Protein AF-A0A1H2QTJ3-F1 (afdb_monomer)

Radius of gyration: 12.48 Å; Cα contacts (8 Å, |Δi|>4): 93; chains: 1; bounding box: 26×39×31 Å

InterPro domains:
  IPR002477 Peptidoglycan binding-like [PF01471] (5-36)
  IPR036365 PGBD-like superfamily [SSF47090] (2-36)
  IPR036366 PGBD superfamily [G3DSA:1.10.101.10] (1-72)

pLDDT: mean 90.44, std 14.63, range [37.22, 98.5]

Solvent-accessible surface area (backbone atoms only — not comparable to full-atom values): 5102 Å² total; per-residue (Å²): 135,55,60,66,42,38,25,43,35,43,47,52,36,28,75,66,68,52,34,88,72,81,74,75,39,75,87,47,72,65,50,55,51,22,51,52,54,47,51,52,48,21,22,58,68,45,75,53,76,48,72,68,47,78,89,39,71,68,28,41,52,49,50,54,48,31,34,43,73,40,68,48,43,27,24,67,75,73,48,47,83,53,74,77,71,77,85,77,136

Nearest PDB structures (foldseek):
  7tdz-assembly1_a  TM=3.436E-01  e=6.422E+00  Xenopus laevis

Secondary structure (DSSP, 8-state):
--HHHHHHHHHHHHHTTS--S--SS--SHHHHHHHHHHHHHHHHHTTTSS---TTSHHHHHHHHHHHHHSTTTHHHHT-GGGGGGS---

Foldseek 3Di:
DDLLLLLLLLVLLVVLPLAPDDSRSDDDPRSVRSLVVLQVQLCVLVVNPRHFDPVDPVSVVVSSVCSSVCQSSCSSVSNNVCVVPPPDD

Structure (mmCIF, N/CA/C/O backbone):
data_AF-A0A1H2QTJ3-F1
#
_entry.id   AF-A0A1H2QTJ3-F1
#
loop_
_atom_site.group_PDB
_atom_site.id
_atom_site.type_symbol
_atom_site.label_atom_id
_atom_site.label_alt_id
_atom_site.label_comp_id
_atom_site.label_asym_id
_atom_site.label_entity_id
_atom_site.label_seq_id
_atom_site.pdbx_PDB_ins_code
_atom_site.Cartn_x
_atom_site.Cartn_y
_atom_site.Cartn_z
_atom_site.occupancy
_atom_site.B_iso_or_equiv
_atom_site.auth_seq_id
_atom_site.auth_comp_id
_atom_site.auth_asym_id
_atom_site.auth_atom_id
_atom_site.pdbx_PDB_model_num
ATOM 1 N N . MET A 1 1 ? 8.671 4.218 9.854 1.00 83.19 1 MET A N 1
ATOM 2 C CA . MET A 1 1 ? 7.313 4.707 9.554 1.00 83.19 1 MET A CA 1
ATOM 3 C C . MET A 1 1 ? 6.541 4.824 10.859 1.00 83.19 1 MET A C 1
ATOM 5 O O . MET A 1 1 ? 6.616 3.909 11.673 1.00 83.19 1 MET A O 1
ATOM 9 N N . SER A 1 2 ? 5.879 5.954 11.101 1.00 93.81 2 SER A N 1
ATOM 10 C CA . SER A 1 2 ? 5.107 6.198 12.325 1.00 93.81 2 SER A CA 1
ATOM 11 C C . SER A 1 2 ? 3.732 5.521 12.279 1.00 93.81 2 SER A C 1
ATOM 13 O O . SER A 1 2 ? 3.249 5.112 11.226 1.00 93.81 2 SER A O 1
ATOM 15 N N . GLU A 1 3 ? 3.070 5.399 13.429 1.00 94.12 3 GLU A N 1
ATOM 16 C CA . GLU A 1 3 ? 1.690 4.903 13.497 1.00 94.12 3 GLU A CA 1
ATOM 17 C C . GLU A 1 3 ? 0.715 5.778 12.695 1.00 94.12 3 GLU A C 1
ATOM 19 O O . GLU A 1 3 ? -0.136 5.251 11.984 1.00 94.12 3 GLU A O 1
ATOM 24 N N . ARG A 1 4 ? 0.893 7.104 12.738 1.00 95.75 4 ARG A N 1
ATOM 25 C CA . ARG A 1 4 ? 0.113 8.048 11.931 1.00 95.75 4 ARG A CA 1
ATOM 26 C C . ARG A 1 4 ? 0.269 7.764 10.440 1.00 95.75 4 ARG A C 1
ATOM 28 O O . ARG A 1 4 ? -0.735 7.608 9.765 1.00 95.75 4 ARG A O 1
ATOM 35 N N . GLN A 1 5 ? 1.505 7.612 9.959 1.00 95.62 5 GLN A N 1
ATOM 36 C CA . GLN A 1 5 ? 1.759 7.263 8.557 1.00 95.62 5 GLN A CA 1
ATOM 37 C C . GLN A 1 5 ? 1.102 5.927 8.180 1.00 95.62 5 GLN A C 1
ATOM 39 O O . GLN A 1 5 ? 0.595 5.788 7.075 1.00 95.62 5 GLN A O 1
ATOM 44 N N . ARG A 1 6 ? 1.067 4.941 9.092 1.00 95.75 6 ARG A N 1
ATOM 45 C CA . ARG A 1 6 ? 0.417 3.642 8.819 1.00 95.75 6 ARG A CA 1
ATOM 46 C C . ARG A 1 6 ? -1.089 3.782 8.661 1.00 95.75 6 ARG A C 1
ATOM 48 O O . ARG A 1 6 ? -1.654 3.120 7.798 1.00 95.75 6 ARG A O 1
ATOM 55 N N . ARG A 1 7 ? -1.714 4.648 9.459 1.00 97.44 7 ARG A N 1
ATOM 56 C CA . ARG A 1 7 ? -3.133 4.983 9.304 1.00 97.44 7 ARG A CA 1
ATOM 57 C C . ARG A 1 7 ? -3.395 5.721 8.003 1.00 97.44 7 ARG A C 1
ATOM 59 O O . ARG A 1 7 ? -4.281 5.295 7.285 1.00 97.44 7 ARG A O 1
ATOM 66 N N . THR A 1 8 ? -2.573 6.709 7.657 1.00 98.00 8 THR A N 1
ATOM 67 C CA . THR A 1 8 ? -2.688 7.421 6.376 1.00 98.00 8 THR A CA 1
ATOM 68 C C . THR A 1 8 ? -2.624 6.455 5.194 1.00 98.00 8 THR A C 1
ATOM 70 O O . THR A 1 8 ? -3.520 6.452 4.366 1.00 98.00 8 THR A O 1
ATOM 73 N N . VAL A 1 9 ? -1.662 5.526 5.172 1.00 98.25 9 VAL A N 1
ATOM 74 C CA . VAL A 1 9 ? -1.609 4.481 4.132 1.00 98.25 9 VAL A CA 1
ATOM 75 C C . VAL A 1 9 ? -2.900 3.655 4.071 1.00 98.25 9 VAL A C 1
ATOM 77 O O . VAL A 1 9 ? -3.428 3.408 2.990 1.00 98.25 9 VAL A O 1
ATOM 80 N N . GLN A 1 10 ? -3.427 3.219 5.219 1.00 98.44 10 GLN A N 1
ATOM 81 C CA . GLN A 1 10 ? -4.690 2.477 5.260 1.00 98.44 10 GLN A CA 1
ATOM 82 C C . GLN A 1 10 ? -5.890 3.328 4.815 1.00 98.44 10 GLN A C 1
ATOM 84 O O . GLN A 1 10 ? -6.816 2.778 4.227 1.00 98.44 10 GLN A O 1
ATOM 89 N N . GLU A 1 11 ? -5.896 4.632 5.098 1.00 98.31 11 GLU A N 1
ATOM 90 C CA . GLU A 1 11 ? -6.932 5.585 4.678 1.00 98.31 11 GLU A CA 1
ATOM 91 C C . GLU A 1 11 ? -6.933 5.767 3.163 1.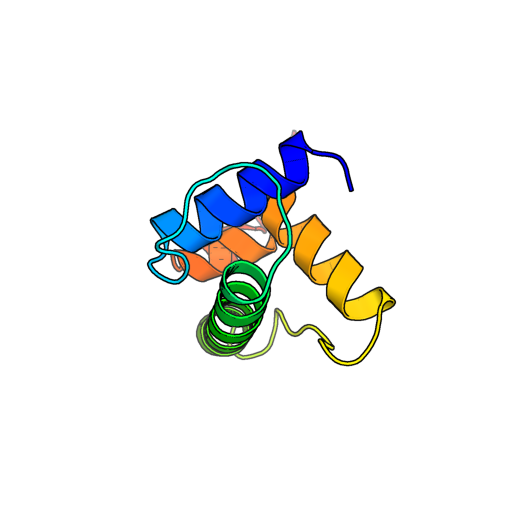00 98.31 11 GLU A C 1
ATOM 93 O O . GLU A 1 11 ? -7.995 5.646 2.554 1.00 98.31 11 GLU A O 1
ATOM 98 N N . GLU A 1 12 ? -5.763 5.962 2.551 1.00 98.31 12 GLU A N 1
ATOM 99 C CA . GLU A 1 12 ? -5.627 6.086 1.095 1.00 98.31 12 GLU A CA 1
ATOM 100 C C . GLU A 1 12 ? -6.089 4.808 0.388 1.00 98.31 12 GLU A C 1
ATOM 102 O O . GLU A 1 12 ? -6.964 4.837 -0.477 1.00 98.31 12 GLU A O 1
ATOM 107 N N . LEU A 1 13 ? -5.591 3.647 0.827 1.00 98.44 13 LEU A N 1
ATOM 108 C CA . LEU A 1 13 ? -5.994 2.357 0.259 1.00 98.44 13 LEU A CA 1
ATOM 109 C C . LEU A 1 13 ? -7.487 2.078 0.455 1.00 98.44 13 LEU A C 1
ATOM 111 O O . LEU A 1 13 ? -8.119 1.465 -0.402 1.00 98.44 13 LEU A O 1
ATOM 115 N N . LYS A 1 14 ? -8.067 2.506 1.578 1.00 98.25 14 LYS A N 1
ATOM 116 C CA . LYS A 1 14 ? -9.498 2.343 1.844 1.00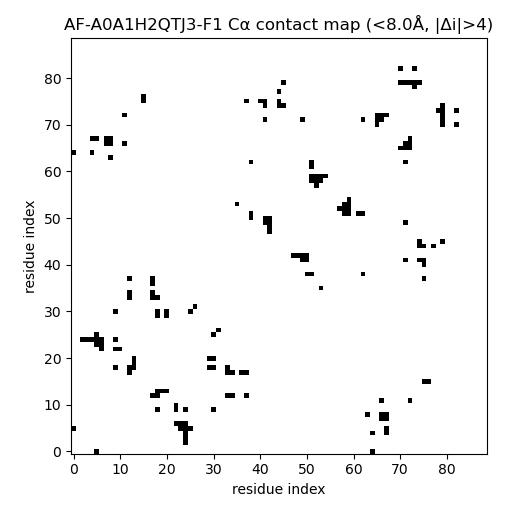 98.25 14 LYS A CA 1
ATOM 117 C C . LYS A 1 14 ? -1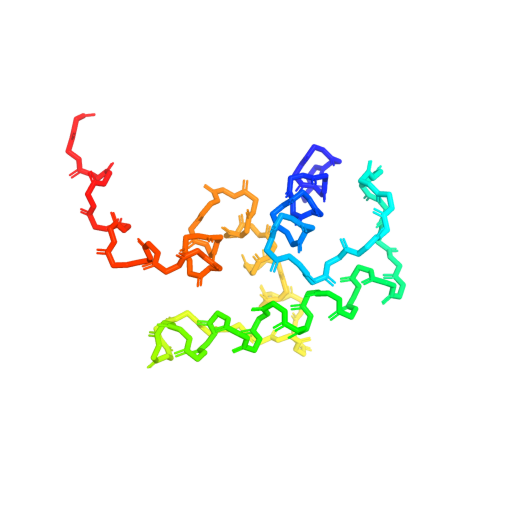0.345 3.244 0.962 1.00 98.25 14 LYS A C 1
ATOM 119 O O . LYS A 1 14 ? -11.341 2.783 0.412 1.00 98.25 14 LYS A O 1
ATOM 124 N N . THR A 1 15 ? -9.946 4.500 0.820 1.00 97.94 15 THR A N 1
ATOM 125 C CA . THR A 1 15 ? -10.639 5.495 -0.005 1.00 97.94 15 THR A CA 1
ATOM 126 C C . THR A 1 15 ? -10.616 5.091 -1.476 1.00 97.94 15 THR A C 1
ATOM 128 O O . THR A 1 15 ? -11.641 5.170 -2.147 1.00 97.94 15 THR A O 1
ATOM 131 N N . ALA A 1 16 ? -9.491 4.549 -1.943 1.00 97.06 16 ALA A N 1
ATOM 132 C CA . ALA A 1 16 ? -9.346 3.985 -3.282 1.00 97.06 16 ALA A CA 1
ATOM 133 C C . ALA A 1 16 ? -10.035 2.614 -3.477 1.00 97.06 16 ALA A C 1
ATOM 135 O O . ALA A 1 16 ? -10.092 2.113 -4.596 1.00 97.06 16 ALA A O 1
ATOM 136 N N . GLY A 1 17 ? -10.573 1.998 -2.415 1.00 97.81 17 GLY A N 1
ATOM 137 C CA . GLY A 1 17 ? -11.346 0.750 -2.491 1.00 97.81 17 GLY A CA 1
ATOM 138 C C . GLY A 1 17 ? -10.550 -0.554 -2.341 1.00 97.81 17 GLY A C 1
ATOM 139 O O . GLY A 1 17 ? -11.131 -1.628 -2.461 1.00 97.81 17 GLY A O 1
ATOM 140 N N . PHE A 1 18 ? -9.253 -0.496 -2.029 1.00 98.12 18 PHE A N 1
ATOM 141 C CA . PHE A 1 18 ? -8.390 -1.675 -1.846 1.00 98.12 18 PHE A CA 1
ATOM 142 C C . PHE A 1 18 ? -8.413 -2.245 -0.420 1.00 98.12 18 PHE A C 1
ATOM 144 O O . PHE A 1 18 ? -8.090 -3.415 -0.204 1.00 98.12 18 PHE A O 1
ATOM 151 N N . TYR A 1 19 ? -8.782 -1.438 0.582 1.00 98.00 19 TYR A N 1
ATOM 152 C CA . TYR A 1 19 ? -8.756 -1.847 1.990 1.00 98.00 19 TYR A CA 1
ATOM 153 C C . TYR A 1 19 ? -10.110 -1.691 2.691 1.00 98.00 19 TYR A C 1
ATOM 155 O O . TYR A 1 19 ? -10.584 -0.592 2.955 1.00 98.00 19 TYR A O 1
ATOM 163 N N . GLU A 1 20 ? -10.714 -2.810 3.089 1.00 96.44 20 GLU A N 1
ATOM 164 C CA . GLU A 1 20 ? -12.023 -2.821 3.767 1.00 96.44 20 GLU A CA 1
ATOM 165 C C . GLU A 1 20 ? -11.910 -2.821 5.302 1.00 96.44 20 GLU A C 1
ATOM 167 O O . GLU A 1 20 ? -12.886 -2.572 6.017 1.00 96.44 20 GLU A O 1
ATOM 172 N N . GLY A 1 21 ? -10.707 -3.075 5.826 1.00 95.00 21 GLY A N 1
ATOM 173 C CA . GLY A 1 21 ? -10.444 -3.202 7.255 1.00 95.00 21 GLY A CA 1
ATOM 174 C C . GLY A 1 21 ? -10.577 -1.894 8.040 1.00 95.00 21 GLY A C 1
ATOM 175 O O . GLY A 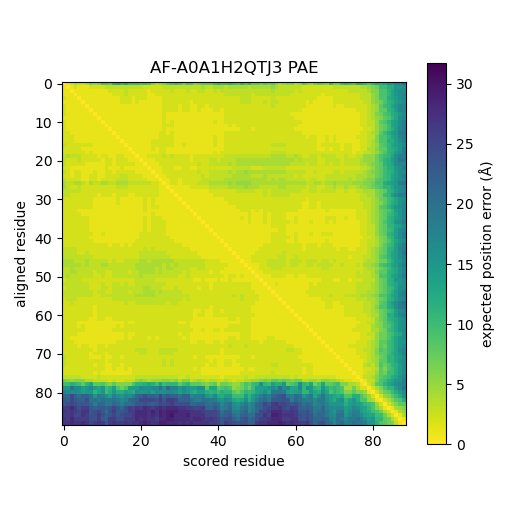1 21 ? -10.904 -0.819 7.520 1.00 95.00 21 GLY A O 1
ATOM 176 N N . ARG A 1 22 ? -10.321 -1.980 9.349 1.00 96.88 22 ARG A N 1
ATOM 177 C CA . ARG A 1 22 ? -10.234 -0.796 10.210 1.00 96.88 22 ARG A CA 1
ATOM 178 C C . ARG A 1 22 ? -8.919 -0.066 9.941 1.00 96.88 22 ARG A C 1
ATOM 180 O O . ARG A 1 22 ? -7.875 -0.699 9.817 1.00 96.88 22 ARG A O 1
ATOM 187 N N . VAL A 1 23 ? -8.987 1.262 9.908 1.00 97.69 23 VAL A N 1
ATOM 188 C CA . VAL A 1 23 ? -7.810 2.132 9.954 1.00 97.69 23 VAL A CA 1
ATOM 189 C C . VAL A 1 23 ? -7.336 2.195 11.405 1.00 97.69 23 VAL A C 1
ATOM 191 O O . VAL A 1 23 ? -7.895 2.918 12.228 1.00 97.69 23 VAL A O 1
ATOM 194 N N . ASP A 1 24 ? -6.352 1.379 11.754 1.00 95.94 24 ASP A N 1
ATOM 195 C CA . ASP A 1 24 ? -5.827 1.260 13.118 1.00 95.94 24 ASP A CA 1
ATOM 196 C C . ASP A 1 24 ? -4.299 1.381 13.197 1.00 95.94 24 ASP A C 1
ATOM 198 O O . ASP A 1 24 ? -3.756 1.550 14.290 1.00 95.94 24 ASP A O 1
ATOM 202 N N . GLY A 1 25 ? -3.619 1.398 12.051 1.00 94.56 25 GLY A N 1
ATOM 203 C CA . GLY A 1 25 ? -2.168 1.425 11.919 1.00 94.56 25 GLY A CA 1
ATOM 204 C C . GLY A 1 25 ? -1.519 0.040 12.003 1.00 94.56 25 GLY A C 1
ATOM 205 O O . GLY A 1 25 ? -0.295 -0.055 11.906 1.00 94.56 25 GLY A O 1
ATOM 206 N N . SER A 1 26 ? -2.289 -1.035 12.174 1.00 95.19 26 SER A N 1
ATOM 207 C CA . SER A 1 26 ? -1.778 -2.403 12.271 1.00 95.19 26 SER A CA 1
ATOM 208 C C . SER A 1 26 ? -1.487 -2.994 10.894 1.00 95.19 26 SER A C 1
ATOM 210 O O . SER A 1 26 ? -2.263 -2.867 9.948 1.00 95.19 26 SER A O 1
ATOM 212 N N . TYR A 1 27 ? -0.349 -3.675 10.781 1.00 88.50 27 TYR A N 1
ATOM 213 C CA . TYR A 1 27 ? 0.033 -4.386 9.564 1.00 88.50 27 TYR A CA 1
ATOM 214 C C . TYR A 1 27 ? -0.244 -5.870 9.746 1.00 88.50 27 TYR A C 1
ATOM 216 O O . TYR A 1 27 ? 0.338 -6.515 10.614 1.00 88.50 27 TYR A O 1
ATOM 224 N N . GLY A 1 28 ? -1.163 -6.382 8.937 1.00 92.69 28 GLY A N 1
ATOM 225 C CA . GLY A 1 28 ? -1.509 -7.793 8.875 1.00 92.69 28 GLY A CA 1
ATOM 226 C C . GLY A 1 28 ? -1.968 -8.170 7.467 1.00 92.69 28 GLY A C 1
ATOM 227 O O . GLY A 1 28 ? -1.931 -7.322 6.571 1.00 92.69 28 GLY A O 1
ATOM 228 N N . PRO A 1 29 ? -2.470 -9.401 7.269 1.00 95.38 29 PRO A N 1
ATOM 229 C CA . PRO A 1 29 ? -2.719 -9.952 5.934 1.00 95.38 29 PRO A CA 1
ATOM 230 C C . PRO A 1 29 ? -3.651 -9.105 5.054 1.00 95.38 29 PRO A C 1
ATOM 232 O O . PRO A 1 29 ? -3.472 -9.032 3.842 1.00 95.38 29 PRO A O 1
ATOM 235 N N . GLY A 1 30 ? -4.638 -8.427 5.653 1.00 96.06 30 GLY A N 1
ATOM 236 C CA . GLY A 1 30 ? -5.525 -7.516 4.923 1.00 96.06 30 GLY A CA 1
ATOM 237 C C . GLY A 1 30 ? -4.805 -6.273 4.391 1.00 96.06 30 GLY A C 1
ATOM 238 O O . GLY A 1 30 ? -5.032 -5.879 3.251 1.00 96.06 30 GLY A O 1
ATOM 239 N N . THR A 1 31 ? -3.914 -5.686 5.195 1.00 95.94 31 THR A N 1
ATOM 240 C CA . THR A 1 31 ? -3.083 -4.543 4.789 1.00 95.94 31 THR A CA 1
ATOM 241 C C . THR A 1 31 ? -2.074 -4.967 3.720 1.00 95.94 31 THR A C 1
ATOM 2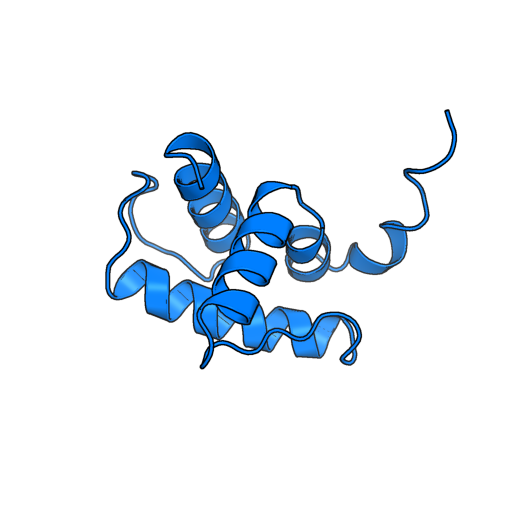43 O O . THR A 1 31 ? -1.898 -4.257 2.738 1.00 95.94 31 THR A O 1
ATOM 246 N N . GLU A 1 32 ? -1.452 -6.142 3.863 1.00 95.81 32 GLU A N 1
ATOM 247 C CA . GLU A 1 32 ? -0.512 -6.691 2.871 1.00 95.81 32 GLU A CA 1
ATOM 248 C C . GLU A 1 32 ? -1.174 -6.913 1.507 1.00 95.81 32 GLU A C 1
ATOM 250 O O . GLU A 1 32 ? -0.629 -6.503 0.482 1.00 95.81 32 GLU A O 1
ATOM 255 N N . ARG A 1 33 ? -2.378 -7.501 1.493 1.00 97.69 33 ARG A N 1
ATOM 256 C CA . ARG A 1 33 ? -3.163 -7.676 0.265 1.00 97.69 33 ARG A CA 1
ATOM 257 C C . ARG A 1 33 ? -3.490 -6.332 -0.389 1.00 97.69 33 ARG A C 1
ATOM 259 O O . ARG A 1 33 ? -3.233 -6.167 -1.577 1.00 97.69 33 ARG A O 1
ATOM 266 N N . ALA A 1 34 ? -4.000 -5.374 0.386 1.00 98.06 34 ALA A N 1
ATOM 267 C CA . ALA A 1 34 ? -4.349 -4.050 -0.126 1.00 98.06 34 ALA A CA 1
ATOM 268 C C . ALA A 1 34 ? -3.134 -3.309 -0.709 1.00 98.06 34 ALA A C 1
ATOM 270 O O . ALA A 1 34 ? -3.245 -2.656 -1.742 1.00 98.06 34 ALA A O 1
ATOM 271 N N . LEU A 1 35 ? -1.960 -3.445 -0.086 1.00 97.75 35 LEU A N 1
ATOM 272 C CA . LEU A 1 35 ? -0.717 -2.867 -0.596 1.00 97.75 35 LEU A CA 1
ATOM 273 C C . LEU A 1 35 ? -0.320 -3.461 -1.947 1.00 97.75 35 LEU A C 1
ATOM 275 O O . LEU A 1 35 ? 0.062 -2.709 -2.841 1.00 97.75 35 LEU A O 1
ATOM 279 N N . ALA A 1 36 ? -0.423 -4.782 -2.102 1.00 98.00 36 ALA A N 1
ATOM 280 C CA . ALA A 1 36 ? -0.113 -5.451 -3.359 1.00 98.00 36 ALA A CA 1
ATOM 281 C C . ALA A 1 36 ? -1.076 -5.042 -4.486 1.00 98.00 36 ALA A C 1
ATOM 283 O O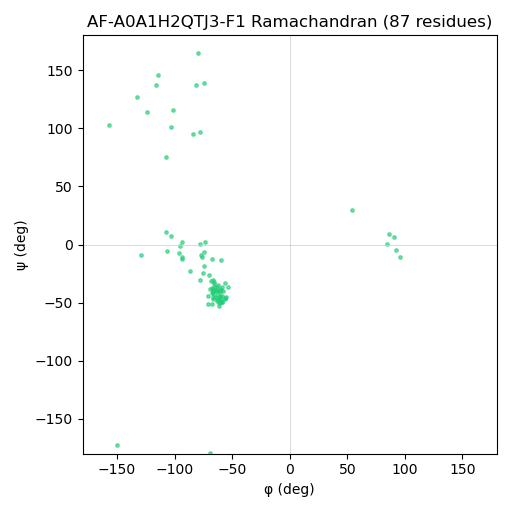 . ALA A 1 36 ? -0.623 -4.725 -5.585 1.00 98.00 36 ALA A O 1
ATOM 284 N N . GLU A 1 37 ? -2.382 -5.006 -4.205 1.00 98.50 37 GLU A N 1
ATOM 285 C CA . GLU A 1 37 ? -3.408 -4.567 -5.163 1.00 98.50 37 GLU A CA 1
ATOM 286 C C . GLU A 1 37 ? -3.214 -3.093 -5.555 1.00 98.50 37 GLU A C 1
ATOM 288 O O . GLU A 1 37 ? -3.157 -2.774 -6.743 1.00 98.50 37 GLU A O 1
ATOM 293 N N . GLY A 1 38 ? -3.005 -2.211 -4.572 1.00 98.19 38 GLY A N 1
ATOM 294 C CA . GLY A 1 38 ? -2.742 -0.792 -4.811 1.00 98.19 38 GLY A CA 1
ATOM 295 C C . GLY A 1 38 ? -1.473 -0.554 -5.633 1.00 98.19 38 GLY A C 1
ATOM 296 O O . GLY A 1 38 ? -1.485 0.255 -6.554 1.00 98.19 38 GLY A O 1
ATOM 297 N N . ALA A 1 39 ? -0.392 -1.300 -5.378 1.00 98.19 39 ALA A N 1
ATOM 298 C CA . ALA A 1 39 ? 0.861 -1.136 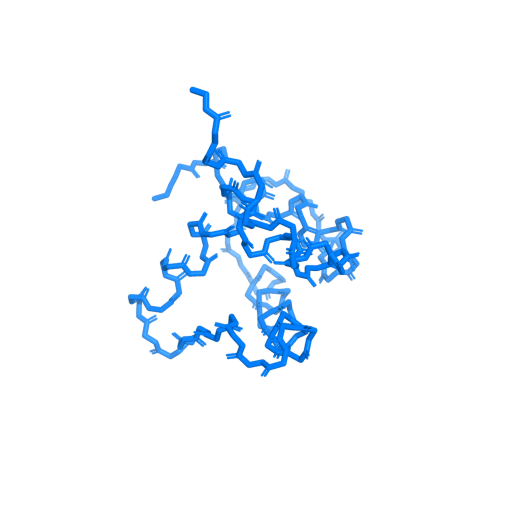-6.116 1.00 98.19 39 ALA A CA 1
ATOM 299 C C . ALA A 1 39 ? 0.726 -1.558 -7.585 1.00 98.19 39 ALA A C 1
ATOM 301 O O . ALA A 1 39 ? 1.311 -0.923 -8.465 1.00 98.19 39 ALA A O 1
ATOM 302 N N . ALA A 1 40 ? -0.045 -2.617 -7.857 1.00 97.94 40 ALA A N 1
ATOM 303 C CA . ALA A 1 40 ? -0.351 -3.036 -9.222 1.00 97.94 40 ALA A CA 1
ATOM 304 C C . ALA A 1 40 ? -1.142 -1.947 -9.959 1.00 97.94 40 ALA A C 1
ATOM 306 O O . ALA A 1 40 ? -0.733 -1.516 -11.036 1.00 97.94 40 ALA A O 1
ATOM 307 N N . PHE A 1 41 ? -2.201 -1.433 -9.328 1.00 97.31 41 PHE A N 1
ATOM 308 C CA . PHE A 1 41 ? -3.027 -0.369 -9.892 1.00 97.31 41 PHE A CA 1
ATOM 309 C C . PHE A 1 41 ? -2.238 0.921 -10.148 1.00 97.31 41 PHE A C 1
ATOM 311 O O . PHE A 1 41 ? -2.329 1.497 -11.229 1.00 97.31 41 PHE A O 1
ATOM 318 N N . ILE A 1 42 ? -1.402 1.344 -9.195 1.00 96.94 42 ILE A N 1
ATOM 319 C CA . ILE A 1 42 ? -0.521 2.509 -9.346 1.00 96.94 42 ILE A CA 1
ATOM 320 C C . ILE A 1 42 ? 0.423 2.322 -10.532 1.00 96.94 42 ILE A C 1
ATOM 322 O O . ILE A 1 42 ? 0.580 3.242 -11.333 1.00 96.94 42 ILE A O 1
ATOM 326 N N . SER A 1 43 ? 1.026 1.141 -10.693 1.00 96.38 43 SER A N 1
ATOM 327 C CA . SER A 1 43 ? 1.918 0.877 -11.826 1.00 96.38 43 SER A CA 1
ATOM 328 C C . SER A 1 43 ? 1.185 0.965 -13.168 1.00 96.38 43 SER A C 1
ATOM 330 O O . SER A 1 43 ? 1.753 1.476 -14.132 1.00 96.38 43 SER A O 1
ATOM 332 N N . GLU A 1 44 ? -0.070 0.521 -13.234 1.00 94.56 44 GLU A N 1
ATOM 333 C CA . GLU A 1 44 ? -0.903 0.613 -14.437 1.00 94.56 44 GLU A CA 1
ATOM 334 C C . GLU A 1 44 ? -1.330 2.059 -14.735 1.00 94.56 44 GLU A C 1
ATOM 336 O O . GLU A 1 44 ? -1.089 2.555 -15.840 1.00 94.56 44 GLU A O 1
ATOM 341 N N . ASN A 1 45 ? -1.883 2.771 -13.749 1.00 94.19 45 ASN A N 1
ATOM 342 C CA . ASN A 1 45 ? -2.340 4.157 -13.908 1.00 94.19 45 ASN A CA 1
ATOM 343 C C . ASN A 1 45 ? -1.204 5.133 -14.203 1.00 94.19 45 ASN A C 1
ATOM 345 O O . ASN A 1 45 ? -1.367 6.053 -15.003 1.00 94.19 45 ASN A O 1
ATOM 349 N N . SER A 1 46 ? -0.042 4.910 -13.593 1.00 93.56 46 SER A N 1
ATOM 350 C CA . SER A 1 46 ? 1.162 5.702 -13.846 1.00 93.56 46 SER A CA 1
ATOM 351 C C . SER A 1 46 ? 1.868 5.336 -15.147 1.00 93.56 46 SER A C 1
ATOM 353 O O . SER A 1 46 ? 2.904 5.914 -15.453 1.00 93.56 46 SER A O 1
ATOM 355 N N . ARG A 1 47 ? 1.356 4.368 -15.925 1.00 91.94 47 ARG A N 1
ATOM 356 C CA . ARG A 1 47 ? 2.018 3.839 -17.135 1.00 91.94 47 ARG A CA 1
ATOM 357 C C . ARG A 1 47 ? 3.450 3.352 -16.871 1.00 91.94 47 ARG A C 1
ATOM 359 O O . ARG A 1 47 ? 4.290 3.365 -17.767 1.00 91.94 47 ARG A O 1
ATOM 366 N N . GLY A 1 48 ? 3.711 2.884 -15.652 1.00 90.69 48 GLY A N 1
ATOM 367 C CA . GLY A 1 48 ? 5.003 2.372 -15.209 1.00 90.69 48 GLY A CA 1
ATOM 368 C C . GLY A 1 48 ? 5.929 3.392 -14.544 1.00 90.69 48 GLY A C 1
ATOM 369 O O . GLY A 1 48 ? 6.969 2.962 -14.050 1.00 90.69 48 GLY A O 1
ATOM 370 N N . GLU A 1 49 ? 5.566 4.679 -14.483 1.00 90.44 49 GLU A N 1
ATOM 371 C CA . GLU A 1 49 ? 6.372 5.723 -13.822 1.00 90.44 49 GLU A CA 1
ATOM 372 C C . GLU A 1 49 ? 6.528 5.453 -12.316 1.00 90.44 49 GLU A C 1
ATOM 374 O O . GLU A 1 49 ? 7.616 5.581 -11.757 1.00 90.44 49 GLU A O 1
ATOM 379 N N . ALA A 1 50 ? 5.459 4.994 -11.657 1.00 93.50 50 ALA A N 1
ATOM 380 C CA . ALA A 1 50 ? 5.482 4.594 -10.256 1.00 93.50 50 ALA A CA 1
ATOM 381 C C . ALA A 1 50 ? 5.490 3.062 -10.150 1.00 93.50 50 ALA A C 1
ATOM 383 O O . ALA A 1 50 ? 4.461 2.393 -10.286 1.00 93.50 50 ALA A O 1
ATOM 384 N N . ARG A 1 51 ? 6.673 2.487 -9.905 1.00 95.50 51 ARG A N 1
ATOM 385 C CA . ARG A 1 51 ? 6.858 1.040 -9.741 1.00 95.50 51 ARG A CA 1
ATOM 386 C C . ARG A 1 51 ? 7.704 0.726 -8.514 1.00 95.50 51 ARG A C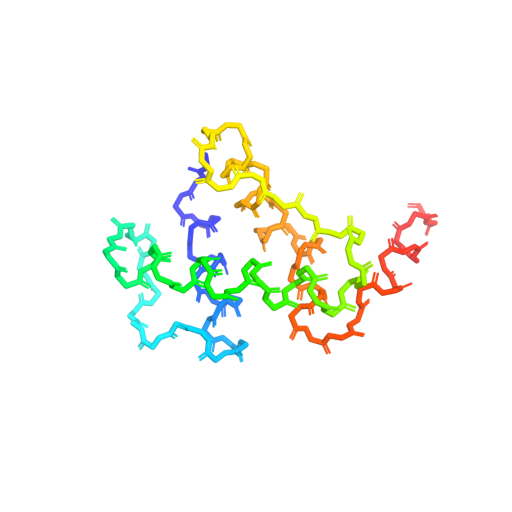 1
ATOM 388 O O . ARG A 1 51 ? 8.841 1.171 -8.399 1.00 95.50 51 ARG A O 1
ATOM 395 N N . TYR A 1 52 ? 7.173 -0.133 -7.650 1.00 96.31 52 TYR A N 1
ATOM 396 C CA . TYR A 1 52 ? 7.808 -0.515 -6.392 1.00 96.31 52 TYR A CA 1
ATOM 397 C C . TYR A 1 52 ? 8.165 -2.001 -6.371 1.00 96.31 52 TYR A C 1
ATOM 399 O O . TYR A 1 52 ? 7.378 -2.854 -6.785 1.00 96.31 52 TYR A O 1
ATOM 407 N N . ASP A 1 53 ? 9.353 -2.330 -5.865 1.00 96.56 53 ASP A N 1
ATOM 408 C CA . ASP A 1 53 ? 9.754 -3.717 -5.634 1.00 96.56 53 ASP A CA 1
ATOM 409 C C . ASP A 1 53 ? 9.225 -4.219 -4.285 1.00 96.56 53 ASP A C 1
ATOM 411 O O . ASP A 1 53 ? 9.854 -4.051 -3.242 1.00 96.56 53 ASP A O 1
ATOM 415 N N . LEU A 1 54 ? 8.067 -4.877 -4.307 1.00 95.06 54 LEU A N 1
ATOM 416 C CA . LEU A 1 54 ? 7.453 -5.449 -3.104 1.00 95.06 54 LEU A CA 1
ATOM 417 C C . LEU A 1 54 ? 8.157 -6.717 -2.583 1.00 95.06 54 LEU A C 1
ATOM 419 O O . LEU A 1 54 ? 7.695 -7.316 -1.615 1.00 95.06 54 LEU A O 1
ATOM 423 N N . ARG A 1 55 ? 9.257 -7.157 -3.211 1.00 94.44 55 ARG A N 1
ATOM 424 C CA . ARG A 1 55 ? 10.080 -8.278 -2.724 1.00 94.44 55 ARG A CA 1
ATOM 425 C C . ARG A 1 55 ? 11.250 -7.815 -1.862 1.00 94.44 55 ARG A C 1
ATOM 427 O O . ARG A 1 55 ? 11.891 -8.656 -1.233 1.00 94.44 55 ARG A O 1
ATOM 434 N N . SER A 1 56 ? 11.535 -6.513 -1.823 1.00 96.38 56 SER A N 1
ATOM 435 C CA . SER A 1 56 ? 12.602 -5.942 -1.005 1.00 96.38 56 SER A CA 1
ATOM 436 C C . SER A 1 56 ? 12.053 -5.027 0.082 1.00 96.38 56 SER A C 1
ATOM 438 O O . SER A 1 56 ? 11.082 -4.297 -0.110 1.00 96.38 56 SER A O 1
ATOM 440 N N . GLU A 1 57 ? 12.721 -5.020 1.240 1.00 93.56 57 GLU A N 1
ATOM 441 C CA . GLU A 1 57 ? 12.383 -4.088 2.320 1.00 93.56 57 GLU A CA 1
ATOM 442 C C . GLU A 1 57 ? 12.495 -2.635 1.837 1.00 93.56 57 GLU A C 1
ATOM 444 O O . GLU A 1 57 ? 11.643 -1.809 2.154 1.00 93.56 57 GLU A O 1
ATOM 449 N N . ALA A 1 58 ? 13.518 -2.321 1.038 1.00 96.25 58 ALA A N 1
ATOM 450 C CA . ALA A 1 58 ? 13.723 -0.980 0.504 1.00 96.25 58 ALA A CA 1
ATOM 451 C C . ALA A 1 58 ? 12.558 -0.529 -0.393 1.00 96.25 58 ALA A C 1
ATOM 453 O O . ALA A 1 58 ? 12.046 0.574 -0.200 1.00 96.25 58 ALA A O 1
ATOM 454 N N . GLY A 1 59 ? 12.101 -1.381 -1.318 1.00 96.75 59 GLY A N 1
ATOM 455 C CA . GLY A 1 59 ? 10.975 -1.066 -2.197 1.00 96.75 59 GLY A CA 1
ATOM 456 C C . GLY A 1 59 ? 9.653 -0.938 -1.440 1.00 96.75 59 GLY A C 1
ATOM 457 O O . GLY A 1 59 ? 8.907 0.010 -1.681 1.00 96.75 59 GLY A O 1
ATOM 458 N N . ILE A 1 60 ? 9.406 -1.810 -0.455 1.00 95.62 60 ILE A N 1
ATOM 459 C CA . ILE A 1 60 ? 8.247 -1.687 0.442 1.00 95.62 60 ILE A CA 1
ATOM 460 C C . ILE A 1 60 ? 8.306 -0.357 1.200 1.00 95.62 60 ILE A C 1
ATOM 462 O 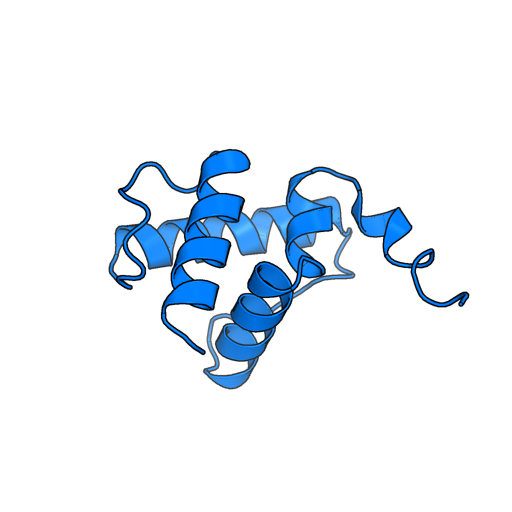O . ILE A 1 60 ? 7.323 0.372 1.245 1.00 95.62 60 ILE A O 1
ATOM 466 N N . ARG A 1 61 ? 9.453 0.007 1.780 1.00 95.81 61 ARG A N 1
ATOM 467 C CA . ARG A 1 61 ? 9.590 1.257 2.545 1.00 95.81 61 ARG A CA 1
ATOM 468 C C . ARG A 1 61 ? 9.397 2.502 1.691 1.00 95.81 61 ARG A C 1
ATOM 470 O O . ARG A 1 61 ? 8.792 3.444 2.190 1.00 95.81 61 ARG A O 1
ATOM 477 N N . ALA A 1 62 ? 9.898 2.498 0.457 1.00 96.81 62 ALA A N 1
ATOM 478 C CA . ALA A 1 62 ? 9.666 3.580 -0.494 1.00 96.81 62 ALA A CA 1
ATOM 479 C C . ALA A 1 62 ? 8.169 3.713 -0.790 1.00 96.81 62 ALA A C 1
ATOM 481 O O . ALA A 1 62 ? 7.589 4.758 -0.529 1.00 96.81 62 ALA A O 1
ATOM 482 N N . TYR A 1 63 ? 7.515 2.613 -1.172 1.00 97.56 63 TYR A N 1
ATOM 483 C CA . TYR A 1 63 ? 6.082 2.603 -1.459 1.00 97.56 63 TYR A CA 1
ATOM 484 C C . TYR A 1 63 ? 5.228 3.121 -0.295 1.00 97.56 63 TYR A C 1
ATOM 486 O O . TYR A 1 63 ? 4.330 3.938 -0.474 1.00 97.56 63 TYR A O 1
ATOM 494 N N . LEU A 1 64 ? 5.529 2.667 0.922 1.00 97.12 64 LEU A N 1
ATOM 495 C CA . LEU A 1 64 ? 4.814 3.099 2.119 1.00 97.12 64 LEU A CA 1
ATOM 496 C C . LEU A 1 64 ? 5.064 4.566 2.473 1.00 97.12 64 LEU A C 1
ATOM 498 O O . LEU A 1 64 ? 4.184 5.196 3.057 1.00 97.12 64 LEU A O 1
ATOM 502 N N . SER A 1 65 ? 6.255 5.089 2.174 1.00 96.56 65 SER A N 1
ATOM 503 C CA . SER A 1 65 ? 6.558 6.510 2.347 1.00 96.56 65 SER A CA 1
ATOM 504 C C . SER A 1 65 ? 5.748 7.341 1.362 1.00 96.56 65 SER A C 1
ATOM 506 O O . SER A 1 65 ? 5.008 8.216 1.800 1.00 96.56 65 SER A O 1
ATOM 508 N N . ASP A 1 66 ? 5.801 6.978 0.082 1.00 96.81 66 ASP A N 1
ATOM 509 C CA . ASP A 1 66 ? 5.147 7.701 -1.008 1.00 96.81 66 ASP A CA 1
ATOM 510 C C . ASP A 1 66 ? 3.612 7.655 -0.897 1.00 96.81 66 ASP A C 1
ATOM 512 O O . ASP A 1 66 ? 2.910 8.589 -1.274 1.00 96.81 66 ASP A O 1
ATOM 516 N N . LEU A 1 67 ? 3.040 6.570 -0.366 1.00 96.69 67 LEU A N 1
ATOM 517 C CA . LEU A 1 67 ? 1.611 6.540 -0.040 1.00 96.69 67 LEU A CA 1
ATOM 518 C C . LEU A 1 67 ? 1.280 7.454 1.143 1.00 96.69 67 LEU A C 1
ATOM 520 O O . LEU A 1 67 ? 0.226 8.079 1.158 1.00 96.69 67 LEU A O 1
ATOM 524 N N . ALA A 1 68 ? 2.153 7.518 2.151 1.00 96.31 68 ALA A N 1
ATOM 525 C CA . ALA A 1 68 ? 1.911 8.316 3.348 1.00 96.31 68 ALA A CA 1
ATOM 526 C C . ALA A 1 68 ? 2.102 9.826 3.126 1.00 96.31 68 ALA A C 1
ATOM 528 O O . ALA A 1 68 ? 1.552 10.610 3.901 1.00 96.31 68 ALA A O 1
ATOM 529 N N . ASP A 1 69 ? 2.900 10.230 2.137 1.00 95.00 69 ASP A N 1
ATOM 530 C CA . ASP A 1 69 ? 3.100 11.634 1.754 1.00 95.00 69 ASP A CA 1
ATOM 531 C C . ASP A 1 69 ? 2.219 12.090 0.578 1.00 95.00 69 ASP A C 1
ATOM 533 O O . ASP A 1 69 ? 2.145 13.286 0.305 1.00 95.00 69 ASP A O 1
ATOM 537 N N . GLY A 1 70 ? 1.494 11.161 -0.052 1.00 93.75 70 GLY A N 1
ATOM 538 C CA . GLY A 1 70 ? 0.534 11.429 -1.121 1.00 93.75 70 GLY A CA 1
ATOM 539 C C . GLY A 1 70 ? 1.092 11.254 -2.536 1.00 93.75 70 GLY A C 1
ATOM 540 O O . GLY A 1 70 ? 0.309 11.186 -3.483 1.00 93.75 70 GLY A O 1
ATOM 541 N N . THR A 1 71 ? 2.409 11.098 -2.698 1.00 94.25 71 THR A N 1
ATOM 542 C CA . THR A 1 71 ? 3.071 10.940 -4.005 1.00 94.25 71 THR A CA 1
ATOM 543 C C . THR A 1 71 ? 2.540 9.729 -4.775 1.00 94.25 71 THR A C 1
ATOM 545 O O . THR A 1 71 ? 2.155 9.835 -5.939 1.00 94.25 71 THR A O 1
ATOM 548 N N . ALA A 1 72 ? 2.469 8.567 -4.122 1.00 95.31 72 ALA A N 1
ATOM 549 C CA . ALA A 1 72 ? 1.910 7.357 -4.721 1.00 95.31 72 ALA A CA 1
ATOM 550 C C . ALA A 1 72 ? 0.375 7.380 -4.730 1.00 95.31 72 ALA A C 1
ATOM 552 O O . ALA A 1 72 ? -0.246 6.821 -5.635 1.00 95.31 72 ALA A O 1
ATOM 553 N N . ALA A 1 73 ? -0.242 8.035 -3.740 1.00 95.31 73 ALA A N 1
ATOM 554 C CA . ALA A 1 73 ? -1.695 8.102 -3.614 1.00 95.31 73 ALA A CA 1
ATOM 555 C C . ALA A 1 73 ? -2.344 8.899 -4.756 1.00 95.31 73 ALA A C 1
ATOM 557 O O . ALA A 1 73 ? -3.427 8.538 -5.204 1.00 95.31 73 ALA A O 1
ATOM 558 N N . ALA A 1 74 ? -1.660 9.902 -5.316 1.00 94.69 74 ALA A N 1
ATOM 559 C CA . ALA A 1 74 ? -2.136 10.631 -6.495 1.00 94.69 74 ALA A CA 1
ATOM 560 C C . ALA A 1 74 ? -2.478 9.692 -7.673 1.00 94.69 74 ALA A C 1
ATOM 562 O O . ALA A 1 74 ? -3.478 9.879 -8.369 1.00 94.69 74 ALA A O 1
ATOM 563 N N . TRP A 1 75 ? -1.711 8.613 -7.854 1.00 95.19 75 TRP A N 1
ATOM 564 C CA . TRP A 1 75 ? -1.969 7.604 -8.887 1.00 95.19 75 TRP A CA 1
ATOM 565 C C . TRP A 1 75 ? -3.156 6.681 -8.575 1.00 95.19 75 TRP A C 1
ATOM 567 O O . TRP A 1 75 ? -3.699 6.070 -9.498 1.00 95.19 75 TRP A O 1
ATOM 577 N N . LEU A 1 76 ? -3.600 6.596 -7.315 1.00 95.06 76 LEU A N 1
ATOM 578 C CA . LEU A 1 76 ? -4.833 5.890 -6.941 1.00 95.06 76 LEU A CA 1
ATOM 579 C C . LEU A 1 76 ? -6.086 6.638 -7.422 1.00 95.06 76 LEU A C 1
ATOM 581 O O . LEU A 1 76 ? -7.114 6.009 -7.664 1.00 95.06 76 LEU A O 1
ATOM 585 N N . TYR A 1 77 ? -5.992 7.958 -7.593 1.00 92.88 77 TYR A N 1
ATOM 586 C CA . TYR A 1 77 ? -7.118 8.816 -7.978 1.00 92.88 77 TYR A CA 1
ATOM 587 C C . TYR A 1 77 ? -7.048 9.318 -9.426 1.00 92.88 77 TYR A C 1
ATOM 589 O O . TYR A 1 77 ? -8.009 9.905 -9.911 1.00 92.88 77 TYR A O 1
ATOM 597 N N . GLY A 1 78 ? -5.949 9.041 -10.136 1.00 86.44 78 GLY A N 1
ATOM 598 C CA . GLY A 1 78 ? -5.735 9.503 -11.512 1.00 86.44 78 GLY A CA 1
ATOM 599 C C . GLY A 1 78 ? -5.112 10.901 -11.624 1.00 86.44 78 GLY A C 1
ATOM 600 O O . GLY A 1 78 ? -4.997 11.409 -12.733 1.00 86.44 78 GLY A O 1
ATOM 601 N N . GLU A 1 79 ? -4.656 11.471 -10.506 1.00 78.31 79 GLU A N 1
ATOM 602 C CA . GLU A 1 79 ? -4.095 12.830 -10.382 1.00 78.31 79 GLU A CA 1
ATOM 603 C C . GLU A 1 79 ? -2.555 12.851 -10.517 1.00 78.31 79 GLU A C 1
ATOM 605 O O . GLU A 1 79 ? -1.903 13.876 -10.343 1.00 78.31 79 GLU A O 1
ATOM 610 N N . GLY A 1 80 ? -1.914 11.704 -10.760 1.00 65.88 80 GLY A N 1
ATOM 611 C CA . GLY A 1 80 ? -0.455 11.574 -10.639 1.00 65.88 80 GLY A CA 1
ATOM 612 C C . GLY A 1 80 ? 0.380 12.357 -11.661 1.00 65.88 80 GLY A C 1
ATOM 613 O O . GLY A 1 80 ? 1.580 12.535 -11.469 1.00 65.88 80 GLY A O 1
ATOM 614 N N . ASN A 1 81 ? -0.239 12.884 -12.717 1.00 61.97 81 ASN A N 1
ATOM 615 C CA . ASN A 1 81 ? 0.381 13.838 -13.640 1.00 61.97 81 ASN A CA 1
ATOM 616 C C . ASN A 1 81 ? 0.486 15.265 -13.065 1.00 61.97 81 ASN A C 1
ATOM 618 O O . ASN A 1 81 ? 1.191 16.086 -13.648 1.00 61.97 81 ASN A O 1
ATOM 622 N N . GLU A 1 82 ? -0.167 15.559 -11.937 1.00 57.41 82 GLU A N 1
ATOM 623 C CA . GLU A 1 82 ? -0.108 16.858 -11.254 1.00 57.41 82 GLU A CA 1
ATOM 624 C C . GLU A 1 82 ? 0.939 16.918 -10.130 1.00 57.41 82 GLU A C 1
ATOM 626 O O . GLU A 1 82 ? 1.166 17.987 -9.564 1.00 57.41 82 GLU A O 1
ATOM 631 N N . ALA A 1 83 ? 1.659 15.820 -9.852 1.00 51.69 83 ALA A N 1
ATOM 632 C CA . ALA A 1 83 ? 2.801 15.834 -8.926 1.00 51.69 83 ALA A CA 1
ATOM 633 C C . ALA A 1 83 ? 3.927 16.807 -9.366 1.00 51.69 83 ALA A C 1
ATOM 635 O O . ALA A 1 83 ? 4.792 17.155 -8.565 1.00 51.69 83 ALA A O 1
ATOM 636 N N . ASP A 1 84 ? 3.885 17.295 -10.612 1.00 50.91 84 ASP A N 1
ATOM 637 C CA . ASP A 1 84 ? 4.759 18.344 -11.156 1.00 50.91 84 ASP A CA 1
ATOM 638 C C . ASP A 1 84 ? 4.389 19.778 -10.697 1.00 50.91 84 ASP A C 1
ATOM 640 O O . ASP A 1 84 ? 5.164 20.708 -10.907 1.00 50.91 84 ASP A O 1
ATOM 644 N N . LEU A 1 85 ? 3.247 20.005 -10.025 1.00 46.53 85 LEU A N 1
ATOM 645 C CA . LEU A 1 85 ? 2.775 21.362 -9.684 1.00 46.53 85 LEU A CA 1
ATOM 646 C C . LEU A 1 85 ? 2.980 21.817 -8.228 1.00 46.53 85 LEU A C 1
ATOM 648 O O . LEU A 1 85 ? 2.540 22.914 -7.885 1.00 46.53 85 LEU A O 1
ATOM 652 N N . SER A 1 86 ? 3.694 21.073 -7.371 1.00 47.34 86 SER A N 1
ATOM 653 C CA . SER A 1 86 ? 3.974 21.531 -5.992 1.00 47.34 86 SER A CA 1
ATOM 654 C C . SER A 1 86 ? 5.414 21.980 -5.706 1.00 47.34 86 SER A C 1
ATOM 656 O O . SER A 1 86 ? 5.739 22.237 -4.547 1.00 47.34 86 SER A O 1
ATOM 658 N N . VAL A 1 87 ? 6.278 22.151 -6.716 1.00 48.62 87 VAL A N 1
ATOM 659 C CA . VAL A 1 87 ? 7.532 22.923 -6.564 1.00 48.62 87 VAL A CA 1
ATOM 660 C C . VAL A 1 87 ? 7.397 24.253 -7.298 1.00 48.62 87 VAL A C 1
ATOM 662 O O . VAL A 1 87 ? 7.933 24.479 -8.378 1.00 48.62 87 VAL A O 1
ATOM 665 N N . SER A 1 88 ? 6.640 25.160 -6.693 1.00 42.50 88 SER A N 1
ATOM 666 C CA . SER A 1 88 ? 6.746 26.602 -6.921 1.00 42.50 88 SER A CA 1
ATOM 667 C C . SER A 1 88 ? 6.182 27.319 -5.698 1.00 42.50 88 SER A C 1
ATOM 669 O O . SER A 1 88 ? 4.966 27.384 -5.526 1.00 42.50 88 SER A O 1
ATOM 671 N N . GLY A 1 89 ? 7.072 27.831 -4.842 1.00 37.22 89 GLY A N 1
ATOM 672 C CA . GLY A 1 89 ? 6.732 28.642 -3.669 1.00 37.22 89 GLY A CA 1
ATOM 673 C C . GLY A 1 89 ? 7.744 28.530 -2.547 1.00 37.22 89 GLY A C 1
ATOM 674 O O . GLY A 1 89 ? 7.460 27.765 -1.603 1.00 37.22 89 GLY A O 1
#

Sequence (89 aa):
MSERQRRTVQEELKTAGFYEGRVDGSYGPGTERALAEGAAFISENSRGEARYDLRSEAGIRAYLSDLADGTAAAWLYGEGNEADLSVSG

Organism: NCBI:txid1545044

Mean predicted aligned error: 4.68 Å